Protein AF-A0A7C1Y4S9-F1 (afdb_monomer_lite)

Secondary structure (DSSP, 8-state):
-HHHHHHHHHHTSSS---HHHHHHHHHHHHHTT-HHHHHHHHHHHHHT-TTPPP-HHHHHHHHHHHHH---

Sequence (71 aa):
SQFNLGVMLAYGNGTRKDVPAALTLWQKAARQGNANAIRTLAQVYRKGLLGIPANPGKAAYWEKRAQQGPH

Radius of gyration: 11.54 Å; chains: 1; bounding box: 26×25×31 Å

Structure (mmCIF, N/CA/C/O backbone):
data_AF-A0A7C1Y4S9-F1
#
_entry.id   AF-A0A7C1Y4S9-F1
#
loop_
_atom_site.group_PDB
_atom_site.id
_atom_site.type_symbol
_atom_site.label_atom_id
_atom_site.label_alt_id
_atom_site.label_comp_id
_atom_site.label_asym_id
_atom_site.label_entity_id
_atom_site.label_seq_id
_atom_site.pdbx_PDB_ins_code
_atom_site.Cartn_x
_atom_site.Cartn_y
_atom_site.Cartn_z
_atom_site.occupancy
_atom_site.B_iso_or_equiv
_atom_site.auth_seq_id
_atom_site.auth_comp_id
_atom_site.auth_asym_id
_atom_site.auth_atom_id
_atom_site.pdbx_PDB_model_num
ATOM 1 N N . SER A 1 1 ? -12.701 -11.650 -4.617 1.00 73.44 1 SER A N 1
ATOM 2 C CA . SER A 1 1 ? -12.273 -10.664 -3.595 1.00 73.44 1 SER A CA 1
ATOM 3 C C . SER A 1 1 ? -11.455 -9.546 -4.225 1.00 73.44 1 SER A C 1
ATOM 5 O O . SER A 1 1 ? -10.506 -9.851 -4.938 1.00 73.44 1 SER A O 1
ATOM 7 N N . GLN A 1 2 ? -11.785 -8.272 -3.966 1.00 84.56 2 GLN A N 1
ATOM 8 C CA . GLN A 1 2 ? -11.055 -7.110 -4.522 1.00 84.56 2 GLN A CA 1
ATOM 9 C C . GLN A 1 2 ? -9.563 -7.114 -4.137 1.00 84.56 2 GLN A C 1
ATOM 11 O O . GLN A 1 2 ? -8.714 -6.776 -4.953 1.00 84.56 2 GLN A O 1
ATOM 16 N N . PHE A 1 3 ? -9.238 -7.582 -2.925 1.00 87.50 3 PHE A N 1
ATOM 17 C CA . PHE A 1 3 ? -7.859 -7.741 -2.460 1.00 87.50 3 PHE A CA 1
ATOM 18 C C . PHE A 1 3 ? -7.034 -8.705 -3.332 1.00 87.50 3 PHE A C 1
ATOM 20 O O . PHE A 1 3 ? -5.978 -8.319 -3.827 1.00 87.50 3 PHE A O 1
ATOM 27 N N . ASN A 1 4 ? -7.541 -9.920 -3.577 1.00 85.69 4 ASN A N 1
ATOM 28 C CA . ASN A 1 4 ? -6.838 -10.946 -4.361 1.00 85.69 4 ASN A CA 1
ATOM 29 C C . ASN A 1 4 ? -6.627 -10.509 -5.815 1.00 85.69 4 ASN A C 1
ATOM 31 O O . ASN A 1 4 ? -5.563 -10.753 -6.374 1.00 85.69 4 ASN A O 1
ATOM 35 N N . LEU A 1 5 ? -7.605 -9.814 -6.408 1.00 87.31 5 LEU A N 1
ATOM 36 C CA . LEU A 1 5 ? -7.447 -9.241 -7.745 1.00 87.31 5 LEU A CA 1
ATOM 37 C C . LEU A 1 5 ? -6.335 -8.185 -7.769 1.00 87.31 5 LEU A C 1
ATOM 39 O O . LEU A 1 5 ? -5.501 -8.197 -8.669 1.00 87.31 5 LEU A O 1
ATOM 43 N N . GLY A 1 6 ? -6.267 -7.327 -6.747 1.00 88.31 6 GLY A N 1
ATOM 44 C CA . GLY A 1 6 ? -5.167 -6.375 -6.609 1.00 88.31 6 GLY A CA 1
ATOM 45 C C . GLY A 1 6 ? -3.804 -7.061 -6.470 1.00 88.31 6 GLY A C 1
ATOM 46 O O . GLY A 1 6 ? -2.840 -6.625 -7.085 1.00 88.31 6 GLY A O 1
ATOM 47 N N . VAL A 1 7 ? -3.719 -8.183 -5.746 1.00 88.44 7 VAL A N 1
ATOM 48 C CA . VAL A 1 7 ? -2.480 -8.979 -5.657 1.00 88.44 7 VAL A CA 1
ATOM 49 C C . VAL A 1 7 ? -2.084 -9.544 -7.023 1.00 88.44 7 VAL A C 1
ATOM 51 O O . VAL A 1 7 ? -0.931 -9.396 -7.425 1.00 88.44 7 VAL A O 1
ATOM 54 N N . MET A 1 8 ? -3.022 -10.117 -7.779 1.00 89.12 8 MET A N 1
ATOM 55 C CA . MET A 1 8 ? -2.727 -10.636 -9.121 1.00 89.12 8 MET A CA 1
ATOM 56 C C . MET A 1 8 ? -2.220 -9.536 -10.061 1.00 89.12 8 MET A C 1
ATOM 58 O O . MET A 1 8 ? -1.213 -9.734 -10.737 1.00 89.12 8 MET A O 1
ATOM 62 N N . LEU A 1 9 ? -2.845 -8.354 -10.042 1.00 89.88 9 LEU A N 1
ATOM 63 C CA . LEU A 1 9 ? -2.426 -7.207 -10.854 1.00 89.88 9 LEU A CA 1
ATOM 64 C C . LEU A 1 9 ? -1.079 -6.620 -10.405 1.00 89.88 9 LEU A C 1
ATOM 66 O O . LEU A 1 9 ? -0.280 -6.217 -11.246 1.00 89.88 9 LEU A O 1
ATOM 70 N N . ALA A 1 10 ? -0.777 -6.610 -9.106 1.00 88.31 10 ALA A N 1
ATOM 71 C CA . ALA A 1 10 ? 0.493 -6.098 -8.588 1.00 88.31 10 ALA A CA 1
ATOM 72 C C . ALA A 1 10 ? 1.703 -6.943 -9.022 1.00 88.31 10 ALA A C 1
ATOM 74 O O . ALA A 1 10 ? 2.764 -6.390 -9.328 1.00 88.31 10 ALA A O 1
ATOM 75 N N . TYR A 1 11 ? 1.542 -8.269 -9.050 1.00 85.50 11 TYR A N 1
ATOM 76 C CA . TYR A 1 11 ? 2.618 -9.215 -9.363 1.00 85.50 11 TYR A CA 1
ATOM 77 C C . TYR A 1 11 ? 2.573 -9.753 -10.798 1.00 85.50 11 TYR A C 1
ATOM 79 O O . TYR A 1 11 ? 3.533 -10.378 -11.234 1.00 85.50 11 TYR A O 1
ATOM 87 N N . GLY A 1 12 ? 1.499 -9.489 -11.545 1.00 84.38 12 GLY A N 1
ATOM 88 C CA . GLY A 1 12 ? 1.312 -10.016 -12.897 1.00 84.38 12 GLY A CA 1
ATOM 89 C C . GLY A 1 12 ? 1.086 -11.532 -12.934 1.00 84.38 12 GLY A C 1
ATOM 90 O O . GLY A 1 12 ? 1.407 -12.181 -13.925 1.00 84.38 12 GLY A O 1
ATOM 91 N N . ASN A 1 13 ? 0.568 -12.124 -11.852 1.00 76.94 13 ASN A N 1
ATOM 92 C CA . ASN A 1 13 ? 0.355 -13.568 -11.788 1.00 76.94 13 ASN A CA 1
ATOM 93 C C . ASN A 1 13 ? -0.918 -13.938 -12.565 1.00 76.94 13 ASN A C 1
ATOM 95 O O . ASN A 1 13 ? -2.025 -13.742 -12.065 1.00 76.94 13 ASN A O 1
ATOM 99 N N . GLY A 1 14 ? -0.754 -14.408 -13.805 1.00 71.00 14 GLY A N 1
ATOM 100 C CA . GLY A 1 14 ? -1.862 -14.751 -14.707 1.00 71.00 14 GLY A CA 1
ATOM 101 C C . GLY A 1 14 ? -2.557 -13.550 -15.367 1.00 71.00 14 GLY A C 1
ATOM 102 O O . GLY A 1 14 ? -3.594 -13.720 -15.998 1.00 71.00 14 GLY A O 1
ATOM 103 N N . THR A 1 15 ? -2.010 -12.337 -15.233 1.00 75.12 15 THR A N 1
ATOM 104 C CA . THR A 1 15 ? -2.524 -11.105 -15.859 1.00 75.12 15 THR A CA 1
ATOM 105 C C . THR A 1 15 ? -1.384 -10.129 -16.147 1.00 75.12 15 THR A C 1
ATOM 107 O O . THR A 1 15 ? -0.302 -10.236 -15.572 1.00 75.12 15 THR A O 1
ATOM 110 N N . ARG A 1 16 ? -1.615 -9.129 -17.005 1.00 85.25 16 ARG A N 1
ATOM 111 C CA . ARG A 1 16 ? -0.672 -8.017 -17.176 1.00 85.25 16 ARG A CA 1
ATOM 112 C C . ARG A 1 16 ? -0.518 -7.2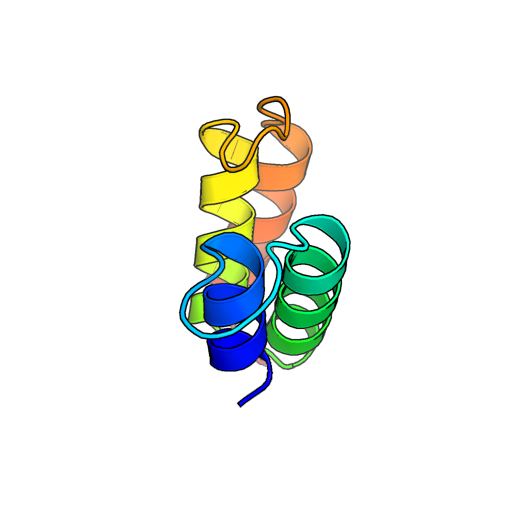74 -15.846 1.00 85.25 16 ARG A C 1
ATOM 114 O O . ARG A 1 16 ? -1.510 -6.936 -15.201 1.00 85.25 16 ARG A O 1
ATOM 121 N N . LYS A 1 17 ? 0.732 -7.024 -15.450 1.00 88.44 17 LYS A N 1
ATOM 122 C CA . LYS A 1 17 ? 1.057 -6.240 -14.257 1.00 88.44 17 LYS A CA 1
ATOM 123 C C . LYS A 1 17 ? 0.489 -4.823 -14.391 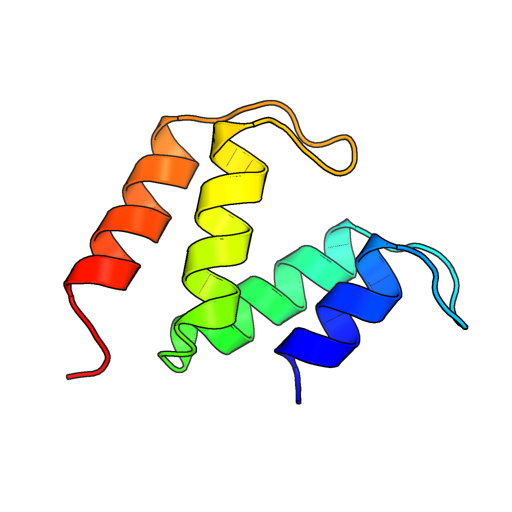1.00 88.44 17 LYS A C 1
ATOM 125 O O . LYS A 1 17 ? 0.852 -4.105 -15.320 1.00 88.44 17 LYS A O 1
ATOM 130 N N . ASP A 1 18 ? -0.346 -4.428 -13.437 1.00 92.69 18 ASP A N 1
ATOM 131 C CA . ASP A 1 18 ? -0.966 -3.106 -13.344 1.00 92.69 18 ASP A CA 1
ATOM 132 C C . ASP A 1 18 ? -1.029 -2.669 -11.872 1.00 92.69 18 ASP A C 1
ATOM 134 O O . ASP A 1 18 ? -1.965 -2.952 -11.118 1.00 92.69 18 ASP A O 1
ATOM 138 N N . VAL A 1 19 ? 0.037 -1.997 -11.441 1.00 90.75 19 VAL A N 1
ATOM 139 C CA . VAL A 1 19 ? 0.177 -1.498 -10.069 1.00 90.75 19 VAL A CA 1
ATOM 140 C C . VAL A 1 19 ? -0.853 -0.399 -9.752 1.00 90.75 19 VAL A C 1
ATOM 142 O O . VAL A 1 19 ? -1.460 -0.473 -8.681 1.00 90.75 19 VAL A O 1
ATOM 145 N N . PRO A 1 20 ? -1.120 0.592 -10.630 1.00 92.25 20 PRO A N 1
ATOM 146 C CA . PRO A 1 20 ? -2.196 1.565 -10.413 1.00 92.25 20 PRO A CA 1
ATOM 147 C C . PRO A 1 20 ? -3.580 0.934 -10.182 1.00 92.25 20 PRO A C 1
ATOM 149 O O . PRO A 1 20 ? -4.296 1.330 -9.249 1.00 92.25 20 PRO A O 1
ATOM 152 N N . ALA A 1 21 ? -3.950 -0.080 -10.970 1.00 92.38 21 ALA A N 1
ATOM 153 C CA . ALA A 1 21 ? -5.206 -0.802 -10.780 1.00 92.38 21 ALA A CA 1
ATOM 154 C C . ALA A 1 21 ? -5.211 -1.598 -9.463 1.00 92.38 21 ALA A C 1
ATOM 156 O O . ALA A 1 21 ? -6.195 -1.553 -8.715 1.00 92.38 21 ALA A O 1
ATOM 157 N N . ALA A 1 22 ? -4.097 -2.260 -9.123 1.00 93.56 22 ALA A N 1
ATOM 158 C CA . ALA A 1 22 ? -3.941 -2.965 -7.850 1.00 93.56 22 ALA A CA 1
ATOM 159 C C . ALA A 1 22 ? -4.142 -2.043 -6.639 1.00 93.56 22 ALA A C 1
ATOM 161 O O . ALA A 1 22 ? -4.899 -2.375 -5.722 1.00 93.56 22 ALA A O 1
ATOM 162 N N . LEU A 1 23 ? -3.530 -0.854 -6.662 1.00 93.31 23 LEU A N 1
ATOM 163 C CA . LEU A 1 23 ? -3.704 0.156 -5.618 1.00 93.31 23 LEU A CA 1
ATOM 164 C C . LEU A 1 23 ? -5.163 0.581 -5.484 1.00 93.31 23 LEU A C 1
ATOM 166 O O . LEU A 1 23 ? -5.669 0.664 -4.367 1.00 93.31 23 LEU A O 1
ATOM 170 N N . THR A 1 24 ? -5.849 0.826 -6.600 1.00 94.19 24 THR A N 1
ATOM 171 C CA . THR A 1 24 ? -7.262 1.231 -6.594 1.00 94.19 24 THR A CA 1
ATOM 172 C C . THR A 1 24 ? -8.140 0.167 -5.933 1.00 94.19 24 THR A C 1
ATOM 174 O O . THR A 1 24 ? -8.975 0.479 -5.078 1.00 94.19 24 THR A O 1
ATOM 177 N N . LEU A 1 25 ? -7.913 -1.106 -6.262 1.00 94.06 25 LEU A N 1
ATOM 178 C CA . LEU A 1 25 ? -8.639 -2.229 -5.670 1.00 94.06 25 LEU A CA 1
ATOM 179 C C . LEU A 1 25 ? -8.348 -2.391 -4.178 1.00 94.06 25 LEU A C 1
ATOM 181 O O . LEU A 1 25 ? -9.279 -2.583 -3.392 1.00 94.06 25 LEU A O 1
ATOM 185 N N . TRP A 1 26 ? -7.085 -2.271 -3.765 1.00 94.31 26 TRP A N 1
ATOM 186 C CA . TRP A 1 26 ? -6.725 -2.309 -2.349 1.00 94.31 26 TRP A CA 1
ATOM 187 C C . TRP A 1 26 ? -7.306 -1.129 -1.581 1.00 94.31 26 TRP A C 1
ATOM 189 O O . TRP A 1 26 ? -7.804 -1.319 -0.479 1.00 94.31 26 TRP A O 1
ATOM 199 N N . GLN A 1 27 ? -7.329 0.074 -2.154 1.00 93.06 27 GLN A N 1
ATOM 200 C CA . GLN A 1 27 ? -7.954 1.229 -1.508 1.00 93.06 27 GLN A CA 1
ATOM 201 C C . GLN A 1 27 ? -9.453 1.017 -1.318 1.00 93.06 27 GLN A C 1
ATOM 203 O O . GLN A 1 27 ? -9.980 1.347 -0.255 1.00 93.06 27 GLN A O 1
ATOM 208 N N . LYS A 1 28 ? -10.138 0.448 -2.316 1.00 92.69 28 LYS A N 1
ATOM 209 C CA . LYS A 1 28 ? -11.564 0.118 -2.220 1.00 92.69 28 LYS A CA 1
ATOM 210 C C . LYS A 1 28 ? -11.817 -0.931 -1.137 1.00 92.69 28 LYS A C 1
ATOM 212 O O . LYS A 1 28 ? -12.629 -0.687 -0.250 1.00 92.69 28 LYS A O 1
ATOM 217 N N . ALA A 1 29 ? -11.055 -2.023 -1.136 1.00 92.06 29 ALA A N 1
ATOM 218 C CA . ALA A 1 29 ? -11.147 -3.057 -0.108 1.00 92.06 29 ALA A CA 1
ATOM 219 C C . ALA A 1 29 ? -10.848 -2.495 1.294 1.00 92.06 29 ALA A C 1
ATOM 221 O O . ALA A 1 29 ? -11.562 -2.777 2.251 1.00 92.06 29 ALA A O 1
ATOM 222 N N . ALA A 1 30 ? -9.842 -1.633 1.415 1.00 91.50 30 ALA A N 1
ATOM 223 C CA . ALA A 1 30 ? -9.478 -0.990 2.669 1.00 91.50 30 ALA A CA 1
ATOM 224 C C . ALA A 1 30 ? -10.546 -0.001 3.169 1.00 91.50 30 ALA A C 1
ATOM 226 O O . ALA A 1 30 ? -10.736 0.144 4.372 1.00 91.50 30 ALA A O 1
ATOM 227 N N . ARG A 1 31 ? -11.284 0.672 2.271 1.00 88.38 31 ARG A N 1
ATOM 228 C CA . ARG A 1 31 ? -12.473 1.467 2.642 1.00 88.38 31 ARG A CA 1
ATOM 229 C C . ARG A 1 31 ? -13.626 0.602 3.152 1.00 88.38 31 ARG A C 1
ATOM 231 O O . ARG A 1 31 ? -14.408 1.097 3.945 1.00 88.38 31 ARG A O 1
ATOM 238 N N . GLN A 1 32 ? -13.695 -0.662 2.745 1.00 88.81 32 GLN A N 1
ATOM 239 C CA . GLN A 1 32 ? -14.671 -1.642 3.233 1.00 88.81 32 GLN A CA 1
ATOM 240 C C . GLN A 1 32 ? -14.213 -2.356 4.520 1.00 88.81 32 GLN A C 1
ATOM 242 O O . GLN A 1 32 ? -14.765 -3.390 4.874 1.00 88.81 32 GLN A O 1
ATOM 247 N N . GLY A 1 33 ? -13.169 -1.860 5.196 1.00 87.69 33 GLY A N 1
ATOM 248 C CA . GLY A 1 33 ? -12.658 -2.467 6.428 1.00 87.69 33 GLY A CA 1
ATOM 249 C C . GLY A 1 33 ? -11.789 -3.711 6.216 1.00 87.69 33 GLY A C 1
ATOM 250 O O . GLY A 1 33 ? -11.476 -4.413 7.173 1.00 87.69 33 GLY A O 1
ATOM 251 N N . ASN A 1 34 ? -11.359 -4.009 4.983 1.00 90.94 34 ASN A N 1
ATOM 252 C CA . ASN A 1 34 ? -10.493 -5.158 4.735 1.00 90.94 34 ASN A CA 1
ATOM 253 C C . ASN A 1 34 ? -9.092 -4.929 5.332 1.00 90.94 34 ASN A C 1
ATOM 255 O O . ASN A 1 34 ? -8.264 -4.215 4.757 1.00 90.94 34 ASN A O 1
ATOM 259 N N . ALA A 1 35 ? -8.815 -5.585 6.460 1.00 90.12 35 ALA A N 1
ATOM 260 C CA . ALA A 1 35 ? -7.549 -5.463 7.180 1.00 90.12 35 ALA A CA 1
ATOM 261 C C . ALA A 1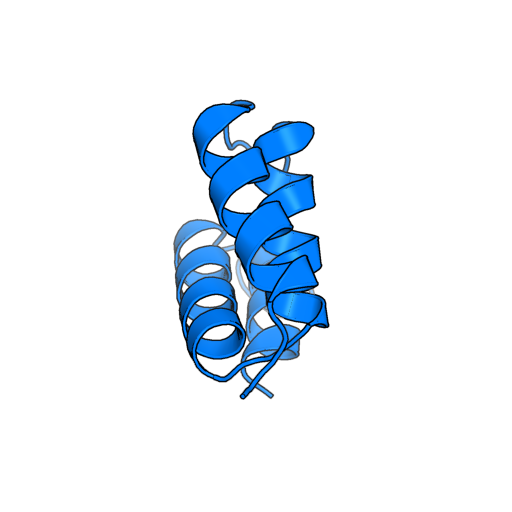 35 ? -6.326 -5.830 6.320 1.00 90.12 35 ALA A C 1
ATOM 263 O O . ALA A 1 35 ? -5.294 -5.164 6.409 1.00 90.12 35 ALA A O 1
ATOM 264 N N . ASN A 1 36 ? -6.441 -6.834 5.441 1.00 90.88 36 ASN A N 1
ATOM 265 C CA . ASN A 1 36 ? -5.342 -7.233 4.555 1.00 90.88 36 ASN A CA 1
ATOM 266 C C . ASN A 1 36 ? -4.996 -6.112 3.573 1.00 90.88 36 ASN A C 1
ATOM 268 O O . ASN A 1 36 ? -3.832 -5.749 3.435 1.00 90.88 36 ASN A O 1
ATOM 272 N N . ALA A 1 37 ? -6.004 -5.496 2.955 1.00 93.38 37 ALA A N 1
ATOM 273 C CA . ALA A 1 37 ? -5.797 -4.394 2.027 1.00 93.38 37 ALA A CA 1
ATOM 274 C C . ALA A 1 37 ? -5.194 -3.156 2.710 1.00 93.38 37 ALA A C 1
ATOM 276 O O . ALA A 1 37 ? -4.289 -2.530 2.156 1.00 93.38 37 ALA A O 1
ATOM 277 N N . ILE A 1 38 ? -5.647 -2.832 3.927 1.00 93.06 38 ILE A N 1
ATOM 278 C CA . ILE A 1 38 ? -5.088 -1.728 4.718 1.00 93.06 38 ILE A CA 1
ATOM 279 C C . ILE A 1 38 ? -3.606 -1.989 5.028 1.00 93.06 38 ILE A C 1
ATOM 281 O O . ILE A 1 38 ? -2.760 -1.130 4.766 1.00 93.06 38 ILE A O 1
ATOM 285 N N . ARG A 1 39 ? -3.274 -3.187 5.531 1.00 92.75 39 ARG A N 1
ATOM 286 C CA . ARG A 1 39 ? -1.891 -3.579 5.848 1.00 92.75 39 ARG A CA 1
ATOM 287 C C . ARG A 1 39 ? -0.994 -3.575 4.613 1.00 92.75 39 ARG A C 1
ATOM 289 O O . ARG A 1 39 ? 0.139 -3.100 4.684 1.00 92.75 39 ARG A O 1
ATOM 296 N N . THR A 1 40 ? -1.493 -4.056 3.476 1.00 93.00 40 THR A N 1
ATOM 297 C CA . THR A 1 40 ? -0.746 -4.040 2.214 1.00 93.00 40 THR A CA 1
ATOM 298 C C . THR A 1 40 ? -0.461 -2.615 1.751 1.00 93.00 40 THR A C 1
ATOM 300 O O . THR A 1 40 ? 0.684 -2.321 1.421 1.00 93.00 40 THR A O 1
ATOM 303 N N . LEU A 1 41 ? -1.442 -1.706 1.784 1.00 94.19 41 LEU A N 1
ATOM 304 C CA . LEU A 1 41 ? -1.223 -0.300 1.420 1.00 94.19 41 LEU A CA 1
ATOM 305 C C . LEU A 1 41 ? -0.210 0.381 2.341 1.00 94.19 41 LEU A C 1
ATOM 307 O O . LEU A 1 41 ? 0.706 1.043 1.851 1.00 94.19 41 LEU A O 1
ATOM 311 N N . ALA A 1 42 ? -0.333 0.175 3.653 1.00 94.56 42 ALA A N 1
ATOM 312 C CA . ALA A 1 42 ? 0.635 0.665 4.626 1.00 94.56 42 ALA A CA 1
ATOM 313 C C . ALA A 1 42 ? 2.053 0.187 4.290 1.00 94.56 42 ALA A C 1
ATOM 315 O O . ALA A 1 42 ? 2.965 0.998 4.166 1.00 94.56 42 ALA A O 1
ATOM 316 N N . GLN A 1 43 ? 2.237 -1.114 4.053 1.00 93.31 43 GLN A N 1
ATOM 317 C CA . GLN A 1 43 ? 3.543 -1.683 3.732 1.00 93.31 43 GLN A CA 1
ATOM 318 C C . GLN A 1 43 ? 4.100 -1.180 2.395 1.00 93.31 43 GLN A C 1
ATOM 320 O O . GLN A 1 43 ? 5.295 -0.891 2.314 1.00 93.31 43 GLN A O 1
ATOM 325 N N . VAL A 1 44 ? 3.259 -1.071 1.364 1.00 94.19 44 VAL A N 1
ATOM 326 C CA . VAL A 1 44 ? 3.653 -0.574 0.040 1.00 94.19 44 VAL A CA 1
ATOM 327 C C . VAL A 1 44 ? 4.174 0.854 0.142 1.00 94.19 44 VAL A C 1
ATOM 329 O O . VAL A 1 44 ? 5.261 1.128 -0.360 1.00 94.19 44 VAL A O 1
ATOM 332 N N . TYR A 1 45 ? 3.463 1.735 0.848 1.00 95.56 45 TYR A N 1
ATOM 333 C CA . TYR A 1 45 ? 3.926 3.105 1.062 1.00 95.56 45 TYR A CA 1
ATOM 334 C C . TYR A 1 45 ? 5.083 3.189 2.058 1.00 95.56 45 TYR A C 1
ATOM 336 O O . TYR A 1 45 ? 5.944 4.038 1.898 1.00 95.56 45 TYR A O 1
ATOM 344 N N . ARG A 1 46 ? 5.172 2.313 3.059 1.00 94.81 46 ARG A N 1
ATOM 345 C CA . ARG A 1 46 ? 6.273 2.352 4.032 1.00 94.81 46 ARG A CA 1
ATOM 346 C C . ARG A 1 46 ? 7.602 1.935 3.413 1.00 94.81 46 ARG A C 1
ATOM 348 O O . ARG A 1 46 ? 8.628 2.537 3.698 1.00 94.81 46 ARG A O 1
ATOM 355 N N . LYS A 1 47 ? 7.581 0.876 2.602 1.00 93.00 47 LYS A N 1
ATOM 356 C CA . LYS A 1 47 ? 8.782 0.278 2.001 1.00 93.00 47 LYS A CA 1
ATOM 357 C C . LYS A 1 47 ? 9.065 0.776 0.583 1.00 93.00 47 LYS A C 1
ATOM 359 O O . LYS A 1 47 ? 10.128 0.477 0.061 1.00 93.00 47 LYS A O 1
ATOM 364 N N . GLY A 1 48 ? 8.125 1.487 -0.042 1.00 91.94 48 GLY A N 1
ATOM 365 C CA . GLY A 1 48 ? 8.244 1.904 -1.436 1.00 91.94 48 GLY A CA 1
ATOM 366 C C . GLY A 1 48 ? 8.270 0.715 -2.403 1.00 91.94 48 GLY A C 1
ATOM 367 O O . GLY A 1 48 ? 9.244 0.497 -3.117 1.00 91.94 48 GLY A O 1
ATOM 368 N N . LEU A 1 49 ? 7.224 -0.117 -2.381 1.00 90.94 49 LEU A N 1
ATOM 369 C CA . LEU A 1 49 ? 7.154 -1.335 -3.200 1.00 90.94 49 LEU A CA 1
ATOM 370 C C . LEU A 1 49 ? 6.464 -1.095 -4.546 1.00 90.94 49 LEU A C 1
ATOM 372 O O . LEU A 1 49 ? 5.748 -0.118 -4.732 1.00 90.94 49 LEU A O 1
ATOM 376 N N . LEU A 1 50 ? 6.626 -2.046 -5.473 1.00 86.69 50 LEU A N 1
ATOM 377 C CA . LEU A 1 50 ? 5.927 -2.069 -6.766 1.00 86.69 50 LEU A CA 1
ATOM 378 C C . LEU A 1 50 ? 6.233 -0.858 -7.671 1.00 86.69 50 LEU A C 1
ATOM 380 O O . LEU A 1 50 ? 5.437 -0.529 -8.544 1.00 86.69 50 LEU A O 1
ATOM 384 N N . GLY A 1 51 ? 7.390 -0.214 -7.482 1.00 87.94 51 GLY A N 1
ATOM 385 C CA . GLY A 1 51 ? 7.776 0.999 -8.215 1.00 87.94 51 GLY A CA 1
ATOM 386 C C . GLY A 1 51 ? 7.154 2.282 -7.657 1.00 87.94 51 GLY A C 1
ATOM 387 O O . GLY A 1 51 ? 7.211 3.323 -8.302 1.00 87.94 51 GLY A O 1
ATOM 388 N N . ILE A 1 52 ? 6.552 2.219 -6.468 1.00 90.06 52 ILE A N 1
ATOM 389 C CA . ILE A 1 52 ? 5.993 3.375 -5.770 1.00 90.06 52 ILE A CA 1
ATOM 390 C C . ILE A 1 52 ? 7.050 3.877 -4.786 1.00 90.06 52 ILE A C 1
ATOM 392 O O . ILE A 1 52 ? 7.562 3.071 -4.014 1.00 90.06 52 ILE A O 1
ATOM 396 N N . PRO A 1 53 ? 7.377 5.177 -4.755 1.00 92.56 53 PRO A N 1
ATOM 397 C CA . PRO A 1 53 ? 8.296 5.712 -3.761 1.00 92.56 53 PRO A CA 1
ATOM 398 C C . PRO A 1 53 ? 7.718 5.572 -2.351 1.00 92.56 53 PRO A C 1
ATOM 400 O O . PRO A 1 53 ? 6.505 5.693 -2.137 1.00 92.56 53 PRO A O 1
ATOM 403 N N . ALA A 1 54 ? 8.599 5.338 -1.379 1.00 93.56 54 ALA A N 1
ATOM 404 C CA . ALA A 1 54 ? 8.195 5.303 0.015 1.00 93.56 54 ALA A CA 1
ATOM 405 C C . ALA A 1 54 ? 7.561 6.648 0.406 1.00 93.56 54 ALA A C 1
ATOM 407 O O . ALA A 1 54 ? 8.083 7.722 0.116 1.00 93.56 54 ALA A O 1
ATOM 408 N N . ASN A 1 55 ? 6.404 6.583 1.052 1.00 96.12 55 ASN A N 1
ATOM 409 C CA . ASN A 1 55 ? 5.663 7.724 1.547 1.00 96.12 55 ASN A CA 1
ATOM 410 C C . ASN A 1 55 ? 5.206 7.430 2.984 1.00 96.12 55 ASN A C 1
ATOM 412 O O . ASN A 1 55 ? 4.136 6.840 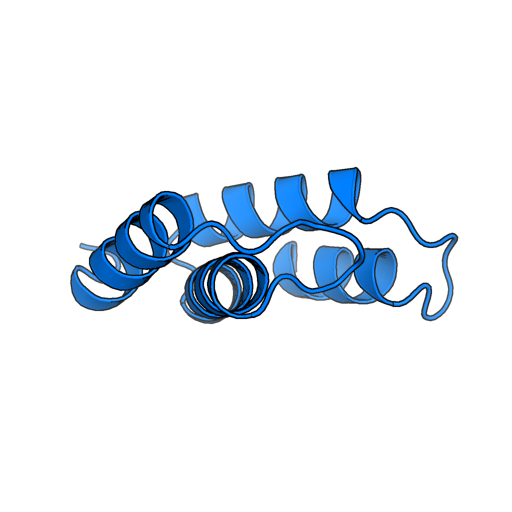3.182 1.00 96.12 55 ASN A O 1
ATOM 416 N N . PRO A 1 56 ? 5.996 7.830 3.994 1.00 91.88 56 PRO A N 1
ATOM 417 C CA . PRO A 1 56 ? 5.669 7.571 5.392 1.00 91.88 56 PRO A CA 1
ATOM 418 C C . PRO A 1 56 ? 4.350 8.228 5.820 1.00 91.88 56 PRO A C 1
ATOM 420 O O . PRO A 1 56 ? 3.621 7.644 6.615 1.00 91.88 56 PRO A O 1
ATOM 423 N N . GLY A 1 57 ? 3.974 9.376 5.241 1.00 95.12 57 GLY A N 1
ATOM 424 C CA . GLY A 1 57 ? 2.688 10.027 5.521 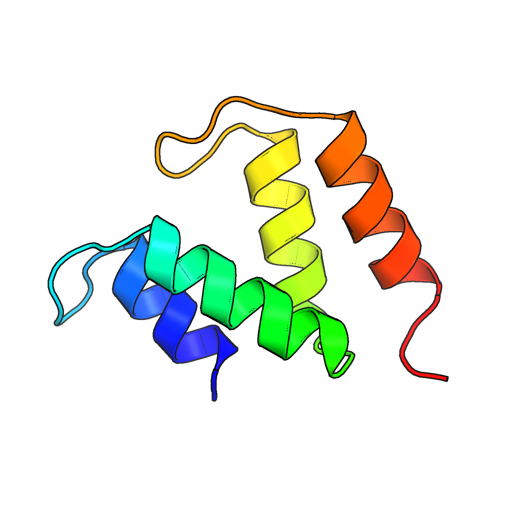1.00 95.12 57 GLY A CA 1
ATOM 425 C C . GLY A 1 57 ? 1.490 9.184 5.074 1.00 95.12 57 GLY A C 1
ATOM 426 O O . GLY A 1 57 ? 0.549 8.970 5.840 1.00 95.12 57 GLY A O 1
ATOM 427 N N . LYS A 1 58 ? 1.542 8.625 3.857 1.00 92.94 58 LYS A N 1
ATOM 428 C CA . LYS A 1 58 ? 0.516 7.680 3.386 1.00 92.94 58 LYS A CA 1
ATOM 429 C C . LYS A 1 58 ? 0.545 6.383 4.188 1.00 92.94 58 LYS A C 1
ATOM 431 O O . LYS A 1 58 ? -0.519 5.868 4.510 1.00 92.94 58 LYS A O 1
ATOM 436 N N . ALA A 1 59 ? 1.726 5.865 4.523 1.00 94.38 59 ALA A N 1
ATOM 437 C CA . ALA A 1 59 ? 1.845 4.664 5.345 1.00 94.38 59 ALA A CA 1
ATOM 438 C C . ALA A 1 59 ? 1.155 4.845 6.706 1.00 94.38 59 ALA A C 1
ATOM 440 O O . ALA A 1 59 ? 0.278 4.051 7.038 1.00 94.38 59 ALA A O 1
ATOM 441 N N . ALA A 1 60 ? 1.454 5.936 7.418 1.00 93.88 60 ALA A N 1
ATOM 442 C CA . ALA A 1 60 ? 0.847 6.263 8.705 1.00 93.88 60 ALA A CA 1
ATOM 443 C C . ALA A 1 60 ? -0.677 6.447 8.606 1.00 93.88 60 ALA A C 1
ATOM 445 O O . ALA A 1 60 ? -1.413 5.984 9.476 1.00 93.88 60 ALA A O 1
ATOM 446 N N . TYR A 1 61 ? -1.174 7.060 7.524 1.00 92.69 61 TYR A N 1
A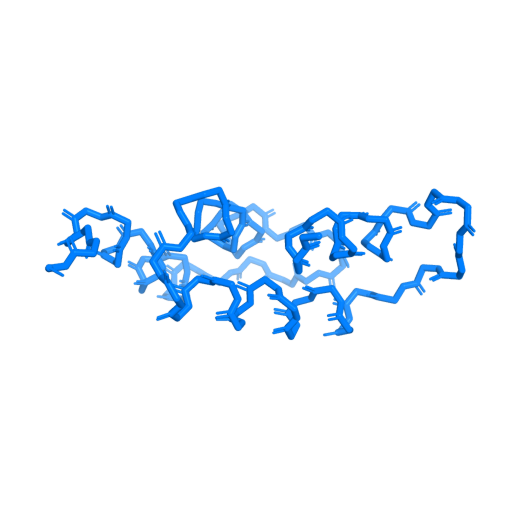TOM 447 C CA . TYR A 1 61 ? -2.614 7.164 7.267 1.00 92.69 61 TYR A CA 1
ATOM 448 C C . TYR A 1 61 ? -3.287 5.783 7.201 1.00 92.69 61 TYR A C 1
ATOM 450 O O . TYR A 1 61 ? -4.311 5.556 7.851 1.00 92.69 61 TYR A O 1
ATOM 458 N N . TRP A 1 62 ? -2.712 4.843 6.444 1.00 92.19 62 TRP A N 1
ATOM 459 C CA . TRP A 1 62 ? -3.258 3.488 6.332 1.00 92.19 62 TRP A CA 1
ATOM 460 C C . TRP A 1 62 ? -3.071 2.680 7.622 1.00 92.19 62 TRP A C 1
ATOM 462 O O . TRP A 1 62 ? -4.003 1.996 8.032 1.00 92.19 62 TRP A O 1
ATOM 472 N N . GLU A 1 63 ? -1.937 2.797 8.315 1.00 89.38 63 GLU A N 1
ATOM 473 C CA . GLU A 1 63 ? -1.718 2.139 9.614 1.00 89.38 63 GLU A CA 1
ATOM 474 C C . GLU A 1 63 ? -2.713 2.619 10.676 1.00 89.38 63 GLU A C 1
ATOM 476 O O . GLU A 1 63 ? -3.282 1.794 11.390 1.00 89.38 63 GLU A O 1
ATOM 481 N N . LYS A 1 64 ? -3.010 3.924 10.732 1.00 90.12 64 LYS A N 1
ATOM 482 C CA . LYS A 1 64 ? -4.032 4.465 11.638 1.00 90.12 64 LYS A CA 1
ATOM 483 C C . LYS A 1 64 ? -5.408 3.864 11.352 1.00 90.12 64 LYS A C 1
ATOM 485 O O . LYS A 1 64 ? -6.119 3.490 12.279 1.00 90.12 64 LYS A O 1
ATOM 490 N N . ARG A 1 65 ? -5.765 3.693 10.075 1.00 86.88 65 ARG A N 1
ATOM 491 C CA . ARG A 1 65 ? -7.012 3.007 9.695 1.00 86.88 65 ARG A CA 1
ATOM 492 C C . ARG A 1 65 ? -7.014 1.525 10.062 1.00 86.88 65 ARG A C 1
ATOM 494 O O . ARG A 1 65 ? -8.077 0.989 10.346 1.00 86.88 65 ARG A O 1
ATOM 501 N N . ALA A 1 66 ? -5.854 0.867 10.079 1.00 82.31 66 ALA A N 1
ATOM 502 C CA . ALA A 1 66 ? -5.752 -0.526 10.515 1.00 82.31 66 ALA A CA 1
ATOM 503 C C . ALA A 1 66 ? -6.074 -0.671 12.008 1.00 82.31 66 ALA A C 1
ATOM 505 O O . ALA A 1 66 ? -6.700 -1.647 12.401 1.00 82.31 66 ALA A O 1
ATOM 506 N N . GLN A 1 67 ? -5.653 0.307 12.815 1.00 78.88 67 GLN A N 1
ATOM 507 C CA . GLN A 1 67 ? -5.870 0.333 14.265 1.00 78.88 67 GLN A CA 1
ATOM 508 C C . GLN A 1 67 ? -7.306 0.705 14.645 1.00 78.88 67 GLN A C 1
ATOM 510 O O . GLN A 1 67 ? -7.790 0.263 15.679 1.00 78.88 67 GLN A O 1
ATOM 515 N N . GLN A 1 68 ? -7.989 1.501 13.817 1.00 74.38 68 GLN A N 1
ATOM 516 C CA . GLN A 1 68 ? -9.371 1.914 14.077 1.00 74.38 68 GLN A CA 1
ATOM 517 C C . GLN A 1 68 ? -10.401 0.807 13.801 1.00 74.38 68 GLN A C 1
ATOM 519 O O . GLN A 1 68 ? -11.511 0.901 14.309 1.00 74.38 68 GLN A O 1
ATOM 524 N N . GLY A 1 69 ? -10.026 -0.254 13.070 1.00 61.88 69 GLY A N 1
ATOM 525 C CA . GLY A 1 69 ? -10.919 -1.365 12.731 1.00 61.88 69 GLY A CA 1
ATOM 526 C C . GLY A 1 69 ? -12.145 -0.931 11.908 1.00 61.88 69 GLY A C 1
ATOM 527 O O . GLY A 1 69 ? -12.396 0.260 11.717 1.00 61.88 69 GLY A O 1
ATOM 528 N N . PRO A 1 70 ? -12.915 -1.869 11.338 1.00 55.28 70 PRO A N 1
ATOM 529 C CA . PRO A 1 70 ? -14.291 -1.561 10.979 1.00 55.28 70 PRO A CA 1
ATOM 530 C C . PRO A 1 70 ? -15.073 -1.329 12.283 1.00 55.28 70 PRO A C 1
ATOM 532 O O . PRO A 1 70 ? -15.081 -2.209 13.142 1.00 55.28 70 PRO A O 1
ATOM 535 N N . HIS A 1 71 ? -15.652 -0.136 12.443 1.00 50.31 71 HIS A N 1
ATOM 536 C CA . HIS A 1 71 ? -16.677 0.119 13.459 1.00 50.31 71 HIS A CA 1
ATOM 537 C C . HIS A 1 71 ? -17.893 -0.779 13.231 1.00 50.31 71 HIS A C 1
ATOM 539 O O . HIS A 1 71 ? -18.243 -0.983 12.042 1.00 50.31 71 HIS A O 1
#

Foldseek 3Di:
DLQVVLVCLLVVPVHPNDNVSSLVSLVVCLVVQNLVSLQVQLCCQCVVPSVRHRDNVSNVVSVVSSVVGDD

pLDDT: mean 88.13, std 8.71, range [50.31, 96.12]